Protein AF-A0A3D1EP79-F1 (afdb_monomer_lite)

Sequence (80 aa):
SHWAAQCQRCHAIGGDGGEAGPNLQDVGGRMSSEKLLESIIHPQGEVAEGYGPVSSMPEMKPLLTPLEVRDLVAYLSTLR

pLDDT: mean 91.91, std 6.67, range [54.12, 97.12]

Secondary structure (DSSP, 8-state):
-HHHHHHTTTSEETTEE-SSS---TTHHHHS-HHHHHHHHH-TTS---TTS-SS--S---TTTS-HHHHHHHHHHHTT--

Radius of gyration: 11.59 Å; chains: 1; bounding box: 28×24×26 Å

Foldseek 3Di:
DVVLVVVQCDEAEPNGGHVLAYHLACVLVVDDLVRLLCCQQPVLPDHDPPNDNGDPDDRCVVVDDPVRSVVNSVVSNPRD

Structure (mmCIF, N/CA/C/O backbone):
data_AF-A0A3D1EP79-F1
#
_entry.id   AF-A0A3D1EP79-F1
#
loop_
_atom_site.group_PDB
_atom_site.id
_atom_site.type_symbol
_atom_site.label_atom_id
_atom_site.label_alt_id
_atom_site.label_comp_id
_atom_site.label_asym_id
_atom_site.label_entity_id
_atom_site.label_seq_id
_atom_site.pdbx_PDB_ins_code
_atom_site.Cartn_x
_atom_site.Cartn_y
_atom_site.Cartn_z
_atom_site.occupancy
_atom_site.B_iso_or_equiv
_atom_site.auth_seq_id
_atom_site.auth_comp_id
_atom_site.auth_asym_id
_atom_site.auth_atom_id
_atom_site.pdbx_PDB_model_num
ATOM 1 N N . SER A 1 1 ? -9.600 7.991 0.127 1.00 54.12 1 SER A N 1
ATOM 2 C CA . SER A 1 1 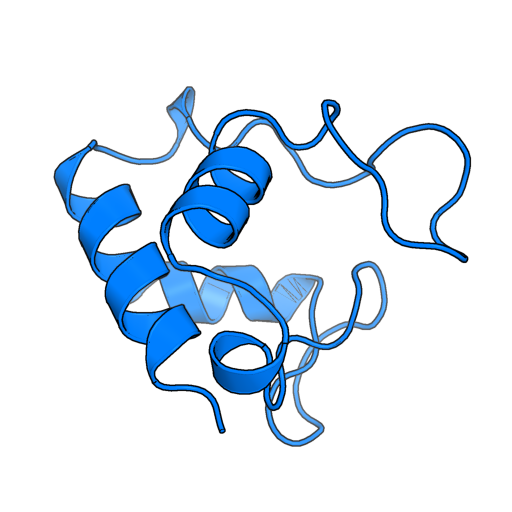? -8.578 8.899 0.690 1.00 54.12 1 SER A CA 1
ATOM 3 C C . SER A 1 1 ? -7.603 9.268 -0.420 1.00 54.12 1 SER A C 1
ATOM 5 O O . SER A 1 1 ? -7.304 8.419 -1.247 1.00 54.12 1 SER A O 1
ATOM 7 N N . HIS A 1 2 ? -7.143 10.519 -0.495 1.00 69.06 2 HIS A N 1
ATOM 8 C CA . HIS A 1 2 ? -6.243 10.998 -1.562 1.00 69.06 2 HIS A CA 1
ATOM 9 C C . HIS A 1 2 ? -5.009 10.094 -1.777 1.00 69.06 2 HIS A C 1
ATOM 11 O O . HIS A 1 2 ? -4.575 9.883 -2.904 1.00 69.06 2 HIS A O 1
ATOM 17 N N . TRP A 1 3 ? -4.494 9.500 -0.699 1.00 72.44 3 TRP A N 1
ATOM 18 C CA . TRP A 1 3 ? -3.319 8.627 -0.707 1.00 72.44 3 TRP A CA 1
ATOM 19 C C . TRP A 1 3 ? -3.522 7.295 -1.431 1.00 72.44 3 TRP A C 1
ATOM 21 O O . TRP A 1 3 ? -2.594 6.818 -2.072 1.00 72.44 3 TRP A O 1
ATOM 31 N N . ALA A 1 4 ? -4.732 6.730 -1.410 1.00 73.62 4 ALA A N 1
ATOM 32 C CA . ALA A 1 4 ? -5.024 5.487 -2.127 1.00 73.62 4 ALA A CA 1
ATOM 33 C C . ALA A 1 4 ? -4.871 5.661 -3.649 1.00 73.62 4 ALA A C 1
ATOM 35 O O . ALA A 1 4 ? -4.354 4.780 -4.330 1.00 73.62 4 ALA A O 1
ATOM 36 N N . ALA A 1 5 ? -5.226 6.839 -4.173 1.00 78.81 5 ALA A N 1
ATOM 37 C CA . ALA A 1 5 ? -5.011 7.173 -5.580 1.00 78.81 5 ALA A CA 1
ATOM 38 C C . ALA A 1 5 ? -3.515 7.282 -5.935 1.00 78.81 5 ALA A C 1
ATOM 40 O O . ALA A 1 5 ? -3.128 7.048 -7.076 1.00 78.81 5 ALA A O 1
ATOM 41 N N . GLN A 1 6 ? -2.645 7.589 -4.964 1.00 87.19 6 GLN A N 1
ATOM 42 C CA . GLN A 1 6 ? -1.196 7.616 -5.188 1.00 87.19 6 GLN A CA 1
ATOM 43 C C . GLN A 1 6 ? -0.608 6.206 -5.319 1.00 87.19 6 GLN A C 1
ATOM 45 O O . GLN A 1 6 ? 0.367 6.030 -6.048 1.00 87.19 6 GLN A O 1
ATOM 50 N N . CYS A 1 7 ? -1.218 5.194 -4.691 1.00 91.75 7 CYS A N 1
ATOM 51 C CA . CYS A 1 7 ? -0.831 3.792 -4.873 1.00 91.75 7 CYS A CA 1
ATOM 52 C C . CYS A 1 7 ? -1.005 3.352 -6.335 1.00 91.75 7 CYS A C 1
ATOM 54 O O . CYS A 1 7 ? -0.180 2.595 -6.850 1.00 91.75 7 CYS A O 1
ATOM 56 N N . GLN A 1 8 ? -2.008 3.900 -7.036 1.00 92.69 8 GLN A N 1
ATOM 57 C CA . GLN A 1 8 ? -2.257 3.580 -8.442 1.00 92.69 8 GLN A CA 1
ATOM 58 C C . GLN A 1 8 ? -1.153 4.043 -9.400 1.00 92.69 8 GLN A C 1
ATOM 60 O O . GLN A 1 8 ? -1.085 3.575 -10.532 1.00 92.69 8 GLN A O 1
ATOM 65 N N . ARG A 1 9 ? -0.235 4.914 -8.957 1.00 92.38 9 ARG A N 1
ATOM 66 C CA . ARG A 1 9 ? 0.942 5.288 -9.759 1.00 92.38 9 ARG A CA 1
ATOM 67 C C . ARG A 1 9 ? 1.849 4.095 -10.055 1.00 92.38 9 ARG A C 1
ATOM 69 O O . ARG A 1 9 ? 2.524 4.102 -11.080 1.00 92.38 9 ARG A O 1
ATOM 76 N N . CYS A 1 10 ? 1.867 3.102 -9.167 1.00 95.25 10 CYS A N 1
ATOM 77 C CA . CYS A 1 10 ? 2.692 1.903 -9.312 1.00 95.25 10 CYS A CA 1
ATOM 78 C C . CYS A 1 10 ? 1.870 0.620 -9.416 1.00 95.25 10 CYS A C 1
ATOM 80 O O . CYS A 1 10 ? 2.362 -0.334 -10.007 1.00 95.25 10 CYS A O 1
ATOM 82 N N . HIS A 1 11 ? 0.663 0.590 -8.854 1.00 96.25 11 HIS A N 1
ATOM 83 C CA . HIS A 1 11 ? -0.162 -0.608 -8.769 1.00 96.25 11 HIS A CA 1
ATOM 84 C C . HIS A 1 11 ? -1.456 -0.465 -9.570 1.00 96.25 11 HIS A C 1
ATOM 86 O O . HIS A 1 11 ? -2.115 0.568 -9.506 1.00 96.25 11 HIS A O 1
ATOM 92 N N . ALA A 1 12 ? -1.883 -1.516 -10.256 1.00 95.38 12 ALA A N 1
ATOM 93 C CA . ALA A 1 12 ? -3.195 -1.541 -10.887 1.00 95.38 12 ALA A CA 1
ATOM 94 C C . ALA A 1 12 ? -4.291 -1.860 -9.854 1.00 95.38 12 ALA A C 1
ATOM 96 O O . ALA A 1 12 ? -4.071 -2.644 -8.928 1.00 95.38 12 ALA A O 1
ATOM 97 N N . ILE A 1 13 ? -5.476 -1.267 -10.024 1.00 92.81 13 ILE A N 1
ATOM 98 C CA . ILE A 1 13 ? -6.727 -1.609 -9.325 1.00 92.81 13 ILE A CA 1
ATOM 99 C C . ILE A 1 13 ? -7.836 -1.591 -10.378 1.00 92.81 13 ILE A C 1
ATOM 101 O O . ILE A 1 13 ? -7.985 -0.596 -11.082 1.00 92.81 13 ILE A O 1
ATOM 105 N N . GLY A 1 14 ? -8.592 -2.680 -10.537 1.00 87.50 14 GLY A N 1
ATOM 106 C CA . GLY A 1 14 ? -9.648 -2.757 -11.556 1.00 87.50 14 GLY A CA 1
ATOM 107 C C . GLY A 1 14 ? -9.162 -2.621 -13.008 1.00 87.50 14 GLY A C 1
ATOM 108 O O . GLY A 1 14 ? -9.961 -2.311 -13.883 1.00 87.50 14 GLY A O 1
ATOM 109 N N . GLY A 1 15 ? -7.867 -2.835 -13.268 1.00 87.38 15 GLY A N 1
ATOM 110 C CA . GLY A 1 15 ? -7.244 -2.634 -14.583 1.00 87.38 15 GLY A CA 1
ATOM 111 C C . GLY A 1 15 ? -6.661 -1.234 -14.812 1.00 87.38 15 GLY A C 1
ATOM 112 O O . GLY A 1 15 ? -5.947 -1.048 -15.791 1.00 87.38 15 GLY A O 1
ATOM 113 N N . ASP A 1 16 ? -6.881 -0.292 -13.890 1.00 91.50 16 ASP A N 1
ATOM 114 C CA . ASP A 1 16 ? -6.356 1.073 -13.970 1.00 91.50 16 ASP A CA 1
ATOM 115 C C . ASP A 1 16 ? -5.192 1.292 -12.992 1.00 91.50 16 ASP A C 1
ATOM 117 O O . ASP A 1 16 ? -5.301 1.013 -11.792 1.00 91.50 16 ASP A O 1
ATOM 121 N N . GLY A 1 17 ? -4.084 1.847 -13.489 1.00 93.31 17 GLY A N 1
ATOM 122 C CA . GLY A 1 17 ? -2.897 2.183 -12.698 1.00 93.31 17 GLY A CA 1
ATOM 123 C C . GLY A 1 17 ? -1.592 1.752 -13.369 1.00 93.31 17 GLY A C 1
ATOM 124 O O . GLY A 1 17 ? -1.532 1.585 -14.585 1.00 93.31 17 GLY A O 1
ATOM 125 N N . GLY A 1 18 ? -0.534 1.614 -12.572 1.00 93.94 18 GLY A N 1
ATOM 126 C CA . GLY A 1 18 ? 0.777 1.138 -13.018 1.00 93.94 18 GLY A CA 1
ATOM 127 C C . GLY A 1 18 ? 0.996 -0.360 -12.789 1.00 93.94 18 GLY A C 1
ATOM 128 O O . GLY A 1 18 ? 0.281 -0.995 -12.022 1.00 93.94 18 GLY A O 1
ATOM 129 N N . GLU A 1 19 ? 2.040 -0.910 -13.408 1.00 94.19 19 GLU A N 1
ATOM 130 C CA . GLU A 1 19 ? 2.467 -2.312 -13.225 1.00 94.19 19 GLU A CA 1
ATOM 131 C C . GLU A 1 19 ? 3.846 -2.434 -12.550 1.00 94.19 19 GLU A C 1
ATOM 133 O O . GLU A 1 19 ? 4.419 -3.518 -12.460 1.00 94.19 19 GLU A O 1
ATOM 138 N N . ALA A 1 20 ? 4.392 -1.318 -12.056 1.00 94.62 20 ALA A N 1
ATOM 139 C CA . ALA A 1 20 ? 5.673 -1.290 -11.349 1.00 94.62 20 ALA A CA 1
ATOM 140 C C . ALA A 1 20 ? 5.629 -2.042 -10.005 1.00 94.62 20 ALA A C 1
ATOM 142 O O . ALA A 1 20 ? 6.669 -2.465 -9.505 1.00 94.62 20 ALA A O 1
ATOM 143 N N . GLY A 1 21 ? 4.437 -2.205 -9.426 1.00 94.75 21 GLY A N 1
ATOM 144 C CA . GLY A 1 21 ? 4.152 -3.059 -8.278 1.00 94.75 21 GLY A CA 1
ATOM 145 C C . GLY A 1 21 ? 3.033 -4.069 -8.582 1.00 94.75 21 GLY A C 1
ATOM 146 O O . GLY A 1 21 ? 2.331 -3.926 -9.587 1.00 94.75 21 GLY A O 1
ATOM 147 N N . PRO A 1 22 ? 2.846 -5.091 -7.726 1.00 95.44 22 PRO A N 1
ATOM 148 C CA . PRO A 1 22 ? 1.821 -6.122 -7.905 1.00 95.44 22 PRO A CA 1
ATOM 149 C C . PRO A 1 22 ? 0.415 -5.534 -7.931 1.00 95.44 22 PRO A C 1
ATOM 151 O O . PRO A 1 22 ? 0.102 -4.606 -7.190 1.00 95.44 22 PRO A O 1
ATOM 154 N N . ASN A 1 23 ? -0.458 -6.103 -8.755 1.00 95.44 23 ASN A N 1
ATOM 155 C CA . ASN A 1 23 ? -1.848 -5.669 -8.846 1.00 95.44 23 ASN A CA 1
ATOM 156 C C . ASN A 1 23 ? -2.540 -5.746 -7.466 1.00 95.44 23 ASN A C 1
ATOM 158 O O . ASN A 1 23 ? -2.445 -6.758 -6.768 1.00 95.44 23 ASN A O 1
ATOM 162 N N . LEU A 1 24 ? -3.226 -4.671 -7.068 1.00 95.50 24 LEU A N 1
ATOM 163 C CA . LEU A 1 24 ? -3.932 -4.558 -5.787 1.00 95.50 24 LEU A CA 1
ATOM 164 C C . LEU A 1 24 ? -5.408 -4.972 -5.876 1.00 95.50 24 LEU A C 1
ATOM 166 O O . LEU A 1 24 ? -6.077 -5.062 -4.847 1.00 95.50 24 LEU A O 1
ATOM 170 N N . GLN A 1 25 ? -5.917 -5.268 -7.074 1.00 93.81 25 GLN A N 1
ATOM 171 C CA . GLN A 1 25 ? -7.208 -5.930 -7.260 1.00 93.81 25 GLN A CA 1
ATOM 172 C C . GLN A 1 25 ? -7.254 -7.196 -6.402 1.00 93.81 25 GLN A C 1
ATOM 174 O O . GLN A 1 25 ? -6.280 -7.942 -6.387 1.00 93.81 25 GLN A O 1
ATOM 179 N N . ASP A 1 26 ? -8.345 -7.416 -5.672 1.00 94.62 26 ASP A N 1
ATOM 180 C CA . ASP A 1 26 ? -8.581 -8.546 -4.754 1.00 94.62 26 ASP A CA 1
ATOM 181 C C . ASP A 1 26 ? -7.569 -8.703 -3.605 1.00 94.62 26 ASP A C 1
ATOM 183 O O . ASP A 1 26 ? -7.520 -9.754 -2.955 1.00 94.62 26 ASP A O 1
ATOM 187 N N . VAL A 1 27 ? -6.735 -7.695 -3.321 1.00 95.88 27 VAL A N 1
ATOM 188 C CA . VAL A 1 27 ? -5.694 -7.828 -2.289 1.00 95.88 27 VAL A CA 1
ATOM 189 C C . VAL A 1 27 ? -6.284 -8.095 -0.900 1.00 95.88 27 VAL A C 1
ATOM 191 O O . VAL A 1 27 ? -5.701 -8.864 -0.139 1.00 95.88 27 VAL A O 1
ATOM 194 N N . GLY A 1 28 ? -7.478 -7.573 -0.598 1.00 96.00 28 GLY A N 1
ATOM 195 C CA . GLY A 1 28 ? -8.195 -7.851 0.650 1.00 96.00 28 GLY A CA 1
ATOM 196 C C . GLY A 1 28 ? -8.688 -9.298 0.779 1.00 96.00 28 GLY A C 1
ATOM 197 O O . GLY A 1 28 ? -9.013 -9.740 1.878 1.00 96.00 28 GLY A O 1
ATOM 198 N N . GLY A 1 29 ? -8.731 -10.054 -0.323 1.00 95.75 29 GLY A N 1
ATOM 199 C CA . GLY A 1 29 ? -8.963 -11.500 -0.323 1.00 95.75 29 GLY A CA 1
ATOM 200 C C . GLY A 1 29 ? -7.680 -12.335 -0.238 1.00 95.75 29 GLY A C 1
ATOM 201 O O . GLY A 1 29 ? -7.740 -13.493 0.172 1.00 95.75 29 GLY A O 1
ATOM 202 N N . ARG A 1 30 ? -6.526 -11.764 -0.615 1.00 94.56 30 ARG A N 1
ATOM 203 C CA . ARG A 1 30 ? -5.226 -12.460 -0.663 1.00 94.56 30 ARG A CA 1
ATOM 204 C C . ARG A 1 30 ? -4.339 -12.220 0.558 1.00 94.56 30 ARG A C 1
ATOM 206 O O . ARG A 1 30 ? -3.497 -13.060 0.858 1.00 94.56 30 ARG A O 1
ATOM 213 N N . MET A 1 31 ? -4.489 -11.083 1.235 1.00 95.81 31 MET A N 1
ATOM 214 C CA . MET A 1 31 ? -3.629 -10.661 2.344 1.00 95.81 31 MET A CA 1
ATOM 215 C C . MET A 1 31 ? -4.461 -10.270 3.564 1.00 95.81 31 MET A C 1
ATOM 217 O O . MET A 1 31 ? -5.547 -9.707 3.438 1.00 95.81 31 MET A O 1
ATOM 221 N N . SER A 1 32 ? -3.934 -10.542 4.759 1.00 97.12 32 SER A N 1
ATOM 222 C CA . SER A 1 32 ? -4.525 -10.029 5.996 1.00 97.12 32 SER A CA 1
ATOM 223 C C . SER A 1 32 ? -4.215 -8.538 6.173 1.00 97.12 32 SER A C 1
ATOM 225 O O . SER A 1 32 ? -3.250 -8.018 5.607 1.00 97.12 32 SER A O 1
ATOM 227 N N . SER A 1 33 ? -4.996 -7.847 7.006 1.00 96.56 33 SER A N 1
ATOM 228 C CA . SER A 1 33 ? -4.751 -6.437 7.340 1.00 96.56 33 SER A CA 1
ATOM 229 C C . SER A 1 33 ? -3.364 -6.215 7.961 1.00 96.56 33 SER A C 1
ATOM 231 O O . SER A 1 33 ? -2.743 -5.183 7.724 1.00 96.56 33 SER A O 1
ATOM 233 N N . GLU A 1 34 ? -2.851 -7.183 8.726 1.00 96.81 34 GLU A N 1
ATOM 234 C CA . GLU A 1 34 ? -1.504 -7.145 9.307 1.00 96.81 34 GLU A CA 1
ATOM 235 C C . GLU A 1 34 ? -0.429 -7.220 8.222 1.00 96.81 34 GLU A C 1
ATOM 237 O O . GLU A 1 34 ? 0.538 -6.463 8.269 1.00 96.81 34 GLU A O 1
ATOM 242 N N . LYS A 1 35 ? -0.620 -8.086 7.219 1.00 96.50 35 LYS A N 1
ATOM 243 C CA . LYS A 1 35 ? 0.300 -8.199 6.083 1.00 96.50 35 LYS A CA 1
ATOM 244 C C . LYS A 1 35 ? 0.271 -6.959 5.194 1.00 96.50 35 LYS A C 1
ATOM 246 O O . LYS A 1 35 ? 1.324 -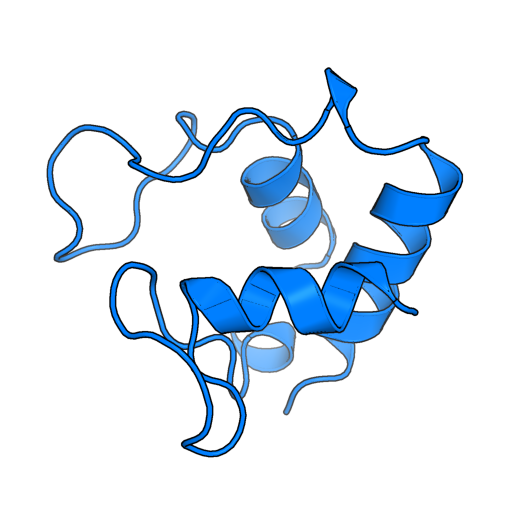6.479 4.795 1.00 96.50 35 LYS A O 1
ATOM 251 N N . LEU A 1 36 ? -0.908 -6.384 4.958 1.00 95.69 36 LEU A N 1
ATOM 252 C CA . LEU A 1 36 ? -1.047 -5.098 4.266 1.00 95.69 36 LEU A CA 1
ATOM 253 C C . LEU A 1 36 ? -0.320 -3.969 5.008 1.00 95.69 36 LEU A C 1
ATOM 255 O O . LEU A 1 36 ? 0.395 -3.181 4.391 1.00 95.69 36 LEU A O 1
ATOM 259 N N . LEU A 1 37 ? -0.479 -3.903 6.333 1.00 95.88 37 LEU A N 1
ATOM 260 C CA . LEU A 1 37 ? 0.226 -2.934 7.167 1.00 95.88 37 LEU A CA 1
ATOM 261 C C . LEU A 1 37 ? 1.743 -3.106 7.052 1.00 95.88 37 LEU A C 1
ATOM 263 O O . LEU A 1 37 ? 2.439 -2.118 6.824 1.00 95.88 37 LEU A O 1
ATOM 267 N N . GLU A 1 38 ? 2.238 -4.339 7.197 1.00 95.50 38 GLU A N 1
ATOM 268 C CA . GLU A 1 38 ? 3.660 -4.671 7.083 1.00 95.50 38 GLU A CA 1
ATOM 269 C C . GLU A 1 38 ? 4.228 -4.221 5.732 1.00 95.50 38 GLU A C 1
ATOM 271 O O . GLU A 1 38 ? 5.212 -3.486 5.714 1.00 95.50 38 GLU A O 1
ATOM 276 N N . SER A 1 39 ? 3.565 -4.546 4.618 1.00 94.81 39 SER A N 1
ATOM 277 C CA . SER A 1 39 ? 4.002 -4.125 3.280 1.00 94.81 39 SER A CA 1
ATOM 278 C C . SER A 1 39 ? 4.055 -2.602 3.109 1.00 94.81 39 SER A C 1
ATOM 280 O O . SER A 1 39 ? 4.921 -2.101 2.399 1.00 94.81 39 SER A O 1
ATOM 282 N N . ILE A 1 40 ? 3.166 -1.845 3.764 1.00 93.25 40 ILE A N 1
ATOM 283 C CA . ILE A 1 40 ? 3.167 -0.375 3.697 1.00 93.25 40 ILE A CA 1
ATOM 284 C C . ILE A 1 40 ? 4.321 0.223 4.508 1.00 93.25 40 ILE A C 1
ATOM 286 O O . ILE A 1 40 ? 4.996 1.137 4.036 1.00 93.25 40 ILE A O 1
ATOM 290 N N . ILE A 1 41 ? 4.539 -0.246 5.739 1.00 94.00 41 ILE A N 1
ATOM 291 C CA . ILE A 1 41 ? 5.496 0.384 6.667 1.00 94.00 41 ILE A CA 1
ATOM 292 C C . ILE A 1 41 ? 6.898 -0.227 6.620 1.00 94.00 41 ILE A C 1
ATOM 294 O O . ILE A 1 41 ? 7.810 0.338 7.222 1.00 94.00 41 ILE A O 1
ATOM 298 N N . HIS A 1 42 ? 7.045 -1.383 5.973 1.00 94.81 42 HIS A N 1
ATOM 299 C CA . HIS A 1 42 ? 8.289 -2.127 5.823 1.00 94.81 42 HIS A CA 1
ATOM 300 C C . HIS A 1 42 ? 8.318 -2.857 4.461 1.00 94.81 42 HIS A C 1
ATOM 302 O O . HIS A 1 42 ? 8.306 -4.089 4.403 1.00 94.81 42 HIS A O 1
ATOM 308 N N . PRO A 1 43 ? 8.372 -2.113 3.339 1.00 94.38 43 PRO A N 1
ATOM 309 C CA . PRO A 1 43 ? 8.255 -2.679 1.992 1.00 94.38 43 PRO A CA 1
ATOM 310 C C . PRO A 1 43 ? 9.400 -3.624 1.599 1.00 94.38 43 PRO A C 1
ATOM 312 O O . PRO A 1 43 ? 9.271 -4.350 0.618 1.00 94.38 43 PRO A O 1
ATOM 315 N N . GLN A 1 44 ? 10.517 -3.613 2.335 1.00 94.69 44 GLN A N 1
ATOM 316 C CA . GLN A 1 44 ? 11.650 -4.524 2.137 1.00 94.69 44 GLN A CA 1
ATOM 317 C C . GLN A 1 44 ? 11.524 -5.846 2.912 1.00 94.69 44 GLN A C 1
ATOM 319 O O . GLN A 1 44 ? 12.350 -6.735 2.720 1.00 94.69 44 GLN A O 1
ATOM 324 N N . GLY A 1 45 ? 10.529 -5.990 3.796 1.00 93.75 45 GLY A N 1
ATOM 325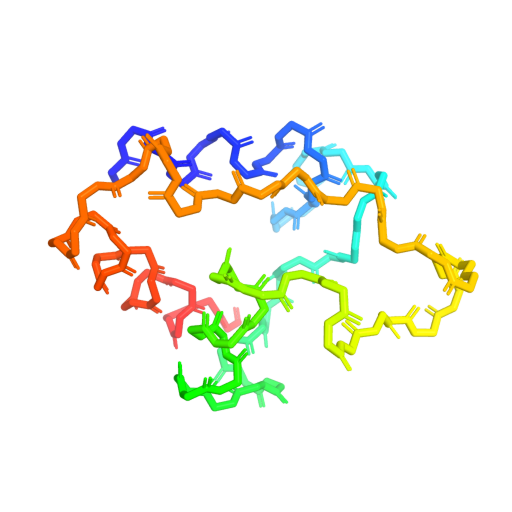 C CA . GLY A 1 45 ? 10.355 -7.202 4.602 1.00 93.75 45 GLY A CA 1
ATOM 326 C C . GLY A 1 45 ? 9.934 -8.420 3.781 1.00 93.75 45 GLY A C 1
ATOM 327 O O . GLY A 1 45 ? 10.368 -9.535 4.059 1.00 93.75 45 GLY A O 1
ATOM 328 N N . GLU A 1 46 ? 9.119 -8.199 2.750 1.00 94.12 46 GLU A N 1
ATOM 329 C CA . GLU A 1 46 ? 8.645 -9.232 1.835 1.00 94.12 46 GLU A CA 1
ATOM 330 C C . GLU A 1 46 ? 8.404 -8.605 0.457 1.00 94.12 46 GLU A C 1
ATOM 332 O O . GLU A 1 46 ? 7.642 -7.645 0.329 1.00 94.12 46 GLU A O 1
ATOM 337 N N . VAL A 1 47 ? 9.064 -9.136 -0.575 1.00 94.88 47 VAL A N 1
ATOM 338 C CA . VAL A 1 47 ? 8.909 -8.675 -1.961 1.00 94.88 47 VAL A CA 1
ATOM 339 C C . VAL A 1 47 ? 8.098 -9.707 -2.728 1.00 94.88 47 VAL A C 1
ATOM 341 O O . VAL A 1 47 ? 8.405 -10.898 -2.688 1.00 94.88 47 VAL A O 1
ATOM 344 N N . ALA A 1 48 ? 7.060 -9.248 -3.427 1.00 93.94 48 ALA A N 1
ATOM 345 C CA . ALA A 1 48 ? 6.220 -10.118 -4.237 1.00 93.94 48 ALA A CA 1
ATOM 346 C C . ALA A 1 48 ? 7.041 -10.831 -5.325 1.00 93.94 48 ALA A C 1
ATOM 348 O O . ALA A 1 48 ? 7.942 -10.247 -5.936 1.00 93.94 48 ALA A O 1
ATOM 349 N N . GLU A 1 49 ? 6.696 -12.088 -5.596 1.00 93.00 49 GLU A N 1
ATOM 350 C CA . GLU A 1 49 ? 7.314 -12.860 -6.671 1.00 93.00 49 GLU A CA 1
ATOM 351 C C . GLU A 1 49 ? 7.213 -12.104 -8.008 1.00 93.00 49 GLU A C 1
ATOM 353 O O . GLU A 1 49 ? 6.181 -11.518 -8.335 1.00 93.00 49 GLU A O 1
ATOM 358 N N . GLY A 1 50 ? 8.310 -12.079 -8.769 1.00 94.38 50 GLY A N 1
ATOM 359 C CA . GLY A 1 50 ? 8.393 -11.362 -10.045 1.00 94.38 50 GLY A CA 1
ATOM 360 C C . GLY A 1 50 ? 8.850 -9.898 -9.964 1.00 94.38 50 GLY A C 1
ATOM 361 O O . GLY A 1 50 ? 9.165 -9.333 -11.006 1.00 94.38 50 GLY A O 1
ATOM 362 N N . TYR A 1 51 ? 8.985 -9.299 -8.770 1.00 92.81 51 TYR A N 1
ATOM 363 C CA . TYR A 1 51 ? 9.386 -7.885 -8.593 1.00 92.81 51 TYR A CA 1
ATOM 364 C C . TYR A 1 51 ? 10.865 -7.674 -8.216 1.00 92.81 51 TYR A C 1
ATOM 366 O O . TYR A 1 51 ? 11.281 -6.573 -7.859 1.00 92.81 51 TYR A O 1
ATOM 374 N N . GLY A 1 52 ? 11.685 -8.719 -8.352 1.0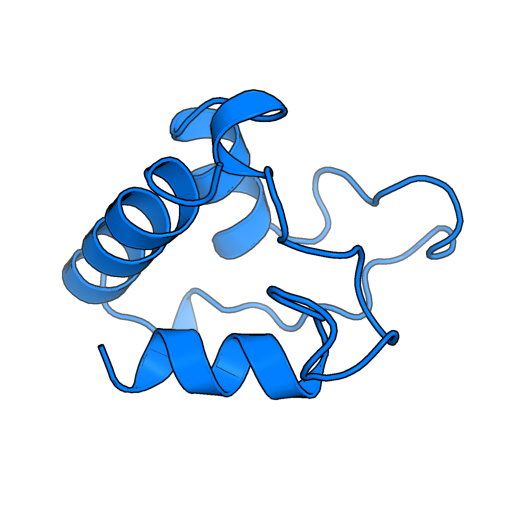0 92.06 52 GLY A N 1
ATOM 375 C CA . GLY A 1 52 ? 13.119 -8.682 -8.067 1.00 92.06 52 GLY A CA 1
ATOM 376 C C . GLY A 1 52 ? 13.464 -8.888 -6.585 1.00 92.06 52 GLY A C 1
ATOM 377 O O . GLY A 1 52 ? 12.583 -9.090 -5.755 1.00 92.06 52 GLY A O 1
ATOM 378 N N . PRO A 1 53 ? 14.764 -8.884 -6.237 1.00 92.62 53 PRO A N 1
ATOM 379 C CA . PRO A 1 53 ? 15.227 -9.184 -4.880 1.00 92.62 53 PRO A CA 1
ATOM 380 C C . PRO A 1 53 ? 15.129 -7.997 -3.907 1.00 92.62 53 PRO A C 1
ATOM 382 O O . PRO A 1 53 ? 15.371 -8.172 -2.717 1.00 92.62 53 PRO A O 1
ATOM 385 N N . VAL A 1 54 ? 14.833 -6.791 -4.402 1.00 93.94 54 VAL A N 1
ATOM 386 C CA . VAL A 1 54 ? 14.753 -5.551 -3.617 1.00 93.94 54 VAL A CA 1
ATOM 387 C C . VAL A 1 54 ? 13.477 -4.821 -4.006 1.00 93.94 54 VAL A C 1
ATOM 389 O O . VAL A 1 54 ? 13.212 -4.626 -5.193 1.00 93.94 54 VAL A O 1
ATOM 392 N N . SER A 1 55 ? 12.702 -4.392 -3.012 1.00 94.75 55 SER A N 1
ATOM 393 C CA . SER A 1 55 ? 11.467 -3.658 -3.254 1.00 94.75 55 SER A CA 1
ATOM 394 C C . SER A 1 55 ? 11.762 -2.282 -3.840 1.00 94.75 55 SER A C 1
ATOM 396 O O . SER A 1 55 ? 12.578 -1.528 -3.305 1.00 94.75 55 SER A O 1
ATOM 398 N N . SER A 1 56 ? 11.059 -1.943 -4.921 1.00 93.56 56 SER A N 1
ATOM 399 C CA . SER A 1 56 ? 11.042 -0.587 -5.486 1.00 93.56 56 SER A CA 1
ATOM 400 C C . SER A 1 56 ? 9.996 0.313 -4.819 1.00 93.56 56 SER A C 1
ATOM 402 O O . SER A 1 56 ? 9.911 1.502 -5.132 1.00 93.56 56 SER A O 1
ATOM 404 N N . MET A 1 57 ? 9.185 -0.238 -3.910 1.00 94.31 57 MET A N 1
ATOM 405 C CA . MET A 1 57 ? 8.225 0.542 -3.142 1.00 94.31 57 MET A CA 1
ATOM 406 C C . MET A 1 57 ? 8.983 1.447 -2.157 1.00 94.31 57 MET A C 1
ATOM 408 O O . MET A 1 57 ? 9.818 0.956 -1.395 1.00 94.31 57 MET A O 1
ATOM 412 N N . PRO A 1 58 ? 8.728 2.768 -2.167 1.00 88.81 58 PRO A N 1
ATOM 413 C CA . PRO A 1 58 ? 9.392 3.678 -1.250 1.00 88.81 58 PRO A CA 1
ATOM 414 C C . PRO A 1 58 ? 8.950 3.413 0.190 1.00 88.81 58 PRO A C 1
ATOM 416 O O . PRO A 1 58 ? 7.839 2.949 0.443 1.00 88.81 58 PRO A O 1
ATOM 419 N N . GLU A 1 59 ? 9.805 3.773 1.144 1.00 86.44 59 GLU A N 1
ATOM 420 C CA . GLU A 1 59 ? 9.451 3.798 2.562 1.00 86.44 59 GLU A CA 1
ATOM 421 C C . GLU A 1 59 ? 8.267 4.755 2.772 1.00 86.44 59 GLU A C 1
ATOM 423 O O . GLU A 1 59 ? 8.427 5.975 2.711 1.00 86.44 59 GLU A O 1
ATOM 428 N N . MET A 1 60 ? 7.064 4.217 2.997 1.00 87.75 60 MET A N 1
ATOM 429 C CA . MET A 1 60 ? 5.849 5.040 3.097 1.00 87.75 60 MET A CA 1
ATOM 430 C C . MET A 1 60 ? 5.667 5.662 4.482 1.00 87.75 60 MET A C 1
ATOM 432 O O . MET A 1 60 ? 4.978 6.671 4.625 1.00 87.75 60 MET A O 1
ATOM 436 N N . LYS A 1 61 ? 6.295 5.090 5.515 1.00 84.69 61 LYS A N 1
ATOM 437 C CA . LYS A 1 61 ? 6.163 5.523 6.914 1.00 84.69 61 LYS A CA 1
ATOM 438 C C . LYS A 1 61 ? 6.461 7.016 7.157 1.00 84.69 61 LYS A C 1
ATOM 440 O O . LYS A 1 61 ? 5.743 7.612 7.952 1.00 84.69 61 LYS A O 1
ATOM 445 N N . PRO A 1 62 ? 7.462 7.656 6.521 1.00 89.56 62 PRO A N 1
ATOM 446 C CA . PRO A 1 62 ? 7.707 9.091 6.691 1.00 89.56 62 PRO A CA 1
ATOM 447 C C . PRO A 1 62 ? 6.683 9.984 5.975 1.00 89.56 62 PRO A C 1
ATOM 449 O O . PRO A 1 62 ? 6.606 11.173 6.271 1.00 89.56 62 PRO A O 1
ATOM 452 N N . LEU A 1 63 ? 5.934 9.433 5.015 1.00 88.75 63 LEU A N 1
ATOM 453 C CA . LEU A 1 63 ? 4.989 10.166 4.167 1.00 88.75 63 LEU A CA 1
ATOM 454 C C . LEU A 1 63 ? 3.548 10.090 4.677 1.00 88.75 63 LEU A C 1
ATOM 456 O O . LEU A 1 63 ? 2.695 10.830 4.197 1.00 88.75 63 LEU A O 1
ATOM 460 N N . LEU A 1 64 ? 3.279 9.182 5.616 1.00 90.38 64 LEU A N 1
ATOM 461 C CA . LEU A 1 64 ? 1.946 8.879 6.112 1.00 90.38 64 LEU A CA 1
ATOM 462 C C . LEU A 1 64 ? 1.908 8.986 7.633 1.00 90.38 64 LEU A C 1
ATOM 464 O O . LEU A 1 64 ? 2.761 8.463 8.350 1.00 90.38 64 LEU A O 1
ATOM 468 N N . THR A 1 65 ? 0.852 9.600 8.143 1.00 93.19 65 THR A N 1
ATOM 469 C CA . THR A 1 65 ? 0.503 9.524 9.559 1.00 93.19 65 THR A CA 1
ATOM 470 C C . THR A 1 65 ? -0.031 8.128 9.910 1.00 93.19 65 THR A C 1
ATOM 472 O O . THR A 1 65 ? -0.558 7.419 9.048 1.00 93.19 65 THR A O 1
ATOM 475 N N . PRO A 1 66 ? 0.008 7.716 11.190 1.00 93.31 66 PRO A N 1
ATOM 476 C CA . PRO A 1 66 ? -0.587 6.446 11.612 1.00 93.31 66 PRO A CA 1
ATOM 477 C C . PRO A 1 66 ? -2.080 6.310 11.271 1.00 93.31 66 PRO A C 1
ATOM 479 O O . PRO A 1 66 ? -2.559 5.198 11.045 1.00 93.31 66 PRO A O 1
ATOM 482 N N . LEU A 1 67 ? -2.818 7.427 11.230 1.00 93.12 67 LEU A N 1
ATOM 483 C CA . LEU A 1 67 ? -4.225 7.439 10.829 1.00 93.12 67 LEU A CA 1
ATOM 484 C C . LEU A 1 67 ? -4.373 7.180 9.325 1.00 93.12 67 LEU A C 1
ATOM 486 O O . LEU A 1 67 ? -5.183 6.350 8.932 1.00 93.12 67 LEU A O 1
ATOM 490 N N . GLU A 1 68 ? -3.542 7.804 8.492 1.00 93.69 68 GLU A N 1
ATOM 491 C CA . GLU A 1 68 ? -3.558 7.562 7.046 1.00 93.69 68 GLU A CA 1
ATOM 492 C C . GLU A 1 68 ? -3.147 6.131 6.699 1.00 93.69 68 GLU A C 1
ATOM 494 O O . GLU A 1 68 ? -3.771 5.518 5.839 1.00 93.69 68 GLU A O 1
ATOM 499 N N . VAL A 1 69 ? -2.157 5.562 7.398 1.00 93.31 69 VAL A N 1
ATOM 500 C CA . VAL A 1 69 ? -1.798 4.143 7.237 1.00 93.31 69 VAL A CA 1
ATOM 501 C C . VAL A 1 69 ? -2.984 3.245 7.592 1.00 93.31 69 VAL A C 1
ATOM 503 O O . VAL A 1 69 ? -3.303 2.329 6.836 1.00 93.31 69 VAL A O 1
ATOM 506 N N . ARG A 1 70 ? -3.674 3.516 8.707 1.00 94.00 70 ARG A N 1
ATOM 507 C CA . ARG A 1 70 ? -4.878 2.770 9.102 1.00 94.00 70 ARG A CA 1
ATOM 508 C C . ARG A 1 70 ? -5.962 2.844 8.026 1.00 94.00 70 ARG A C 1
ATOM 510 O O . ARG A 1 70 ? -6.525 1.810 7.678 1.00 94.00 70 ARG A O 1
ATOM 517 N N . ASP A 1 71 ? -6.239 4.034 7.504 1.00 94.50 71 ASP A N 1
ATOM 518 C CA . ASP A 1 71 ? -7.268 4.242 6.483 1.00 94.50 71 ASP A CA 1
ATOM 519 C C . ASP A 1 71 ? -6.900 3.572 5.153 1.00 94.50 71 ASP A C 1
ATOM 521 O O . ASP A 1 71 ? -7.772 3.045 4.464 1.00 94.50 71 ASP A O 1
ATOM 525 N N . LEU A 1 72 ? -5.611 3.555 4.797 1.00 93.62 72 LEU A N 1
ATOM 526 C CA . LEU A 1 72 ? -5.112 2.833 3.627 1.00 93.62 72 LEU A CA 1
ATOM 527 C C . LEU A 1 72 ? -5.280 1.326 3.782 1.00 93.62 72 LEU A C 1
ATOM 529 O O . LEU A 1 72 ? -5.822 0.694 2.882 1.00 93.62 72 LEU A O 1
ATOM 533 N N . VAL A 1 73 ? -4.874 0.755 4.919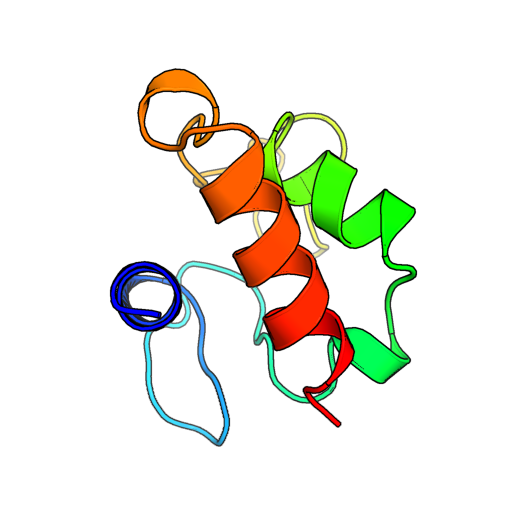 1.00 95.25 73 VAL A N 1
ATOM 534 C CA . VAL A 1 73 ? -5.075 -0.675 5.193 1.00 95.25 73 VAL A CA 1
ATOM 535 C C . VAL A 1 73 ? -6.562 -1.012 5.140 1.00 95.25 73 VAL A C 1
ATOM 537 O O . VAL A 1 73 ? -6.943 -1.953 4.454 1.00 95.25 73 VAL A O 1
ATOM 540 N N . ALA A 1 74 ? -7.415 -0.211 5.784 1.00 95.56 74 ALA A N 1
ATOM 541 C CA . ALA A 1 74 ? -8.859 -0.417 5.752 1.00 95.56 74 ALA A CA 1
ATOM 542 C C . ALA A 1 74 ? -9.417 -0.379 4.321 1.00 95.56 74 ALA A C 1
ATOM 544 O O . ALA A 1 74 ? -10.206 -1.245 3.958 1.00 95.56 74 ALA A O 1
ATOM 545 N N . TYR A 1 75 ? -8.982 0.579 3.497 1.00 94.44 75 TYR A N 1
ATOM 546 C CA . TYR A 1 75 ? -9.369 0.651 2.089 1.00 94.44 75 TYR A CA 1
ATOM 547 C C . TYR A 1 75 ? -8.916 -0.591 1.307 1.00 94.44 75 TYR A C 1
ATOM 549 O O . TYR A 1 75 ? -9.745 -1.246 0.675 1.00 94.44 75 TYR A O 1
ATOM 557 N N . LEU A 1 76 ? -7.635 -0.960 1.389 1.00 94.56 76 LEU A N 1
ATOM 558 C CA . LEU A 1 76 ? -7.079 -2.119 0.682 1.00 94.56 76 LEU A CA 1
ATOM 559 C C . LEU A 1 76 ? -7.763 -3.431 1.093 1.00 94.56 76 LEU A C 1
ATOM 561 O O . LEU A 1 76 ? -8.053 -4.260 0.234 1.00 94.56 76 LEU A O 1
ATOM 565 N N . SER A 1 77 ? -8.116 -3.589 2.371 1.00 95.38 77 SER A N 1
ATOM 566 C CA . SER A 1 77 ? -8.856 -4.757 2.871 1.00 95.38 77 SER A CA 1
ATOM 567 C C . SER A 1 77 ? -10.282 -4.874 2.311 1.00 95.38 77 SER A C 1
ATOM 569 O O . SER A 1 77 ? -10.894 -5.937 2.417 1.00 95.38 77 SER A O 1
ATOM 571 N N . THR A 1 78 ? -10.833 -3.809 1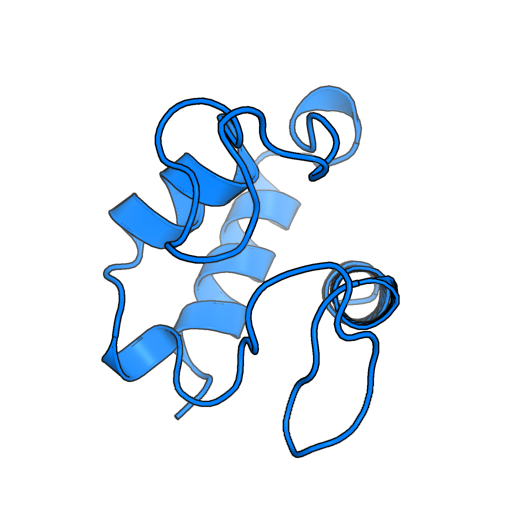.715 1.00 93.94 78 THR A N 1
ATOM 572 C CA . THR A 1 78 ? -12.140 -3.852 1.031 1.00 93.94 78 THR A CA 1
ATOM 573 C C . THR A 1 78 ? -12.047 -4.186 -0.457 1.00 93.94 78 THR A C 1
ATOM 575 O O . THR A 1 78 ? -13.079 -4.473 -1.061 1.00 93.94 78 THR A O 1
ATOM 578 N N . LEU A 1 79 ? -10.843 -4.190 -1.044 1.00 93.25 79 LEU A N 1
ATOM 579 C CA . LEU A 1 79 ? -10.638 -4.554 -2.446 1.00 93.25 79 LEU A CA 1
ATOM 580 C C . LEU A 1 79 ? -10.794 -6.071 -2.620 1.00 93.25 79 LEU A C 1
ATOM 582 O O . LEU A 1 79 ? -10.009 -6.854 -2.076 1.00 93.25 79 LEU A O 1
ATOM 586 N N . ARG A 1 80 ? -11.828 -6.460 -3.367 1.00 85.56 80 ARG A N 1
ATOM 587 C CA . ARG A 1 80 ? -12.282 -7.830 -3.633 1.00 85.56 80 ARG A CA 1
ATOM 588 C C . ARG A 1 80 ? -12.593 -8.037 -5.102 1.00 85.56 80 ARG A C 1
ATOM 590 O O . ARG A 1 80 ? -12.826 -7.010 -5.785 1.00 85.56 80 ARG A O 1
#